Protein AF-A0A4R5KQ15-F1 (afdb_monomer)

pLDDT: mean 83.36, std 10.85, range [48.75, 94.69]

Radius of gyration: 12.2 Å; Cα contacts (8 Å, |Δi|>4): 65; chains: 1; bounding box: 29×27×32 Å

Organism: NCBI:txid2547395

Sequence (71 aa):
MLARLTNYVPSTTSPFSDVESNWAADAIGAFAAAGIVSGKGEGKFEPAAPSSREESVAIIVRLLDKLLAQG

Nearest PDB structures (foldseek):
  3pyw-assembly1_A  TM=7.690E-01  e=4.804E-02  Bacillus anthracis

Structure (mmCIF, N/CA/C/O backbone):
data_AF-A0A4R5KQ15-F1
#
_entry.id   AF-A0A4R5KQ15-F1
#
loop_
_atom_site.group_PDB
_atom_site.id
_atom_site.type_symbol
_atom_site.label_atom_id
_atom_site.label_alt_id
_atom_site.label_comp_id
_atom_site.label_asym_id
_atom_site.label_entity_id
_atom_site.label_seq_id
_atom_site.pdbx_PDB_ins_code
_atom_site.Cartn_x
_atom_site.Cartn_y
_atom_site.Cartn_z
_atom_site.occupancy
_atom_site.B_iso_or_equiv
_atom_site.auth_seq_id
_atom_site.auth_comp_id
_atom_site.auth_asym_id
_atom_site.auth_atom_id
_atom_site.pdbx_PDB_model_num
ATOM 1 N N . MET A 1 1 ? 3.437 -0.061 17.988 1.00 60.78 1 MET A N 1
ATOM 2 C CA . MET A 1 1 ? 2.160 0.642 18.259 1.00 60.78 1 MET A CA 1
ATOM 3 C C . MET A 1 1 ? 1.185 0.513 17.085 1.00 60.78 1 MET A C 1
ATOM 5 O O . MET A 1 1 ? 0.076 0.066 17.323 1.00 60.78 1 MET A O 1
ATOM 9 N N . LEU A 1 2 ? 1.600 0.771 15.835 1.00 64.25 2 LEU A N 1
ATOM 10 C CA . LEU A 1 2 ? 0.735 0.667 14.641 1.00 64.25 2 LEU A CA 1
ATOM 11 C C . LEU A 1 2 ? 0.191 -0.746 14.343 1.00 64.25 2 LEU A C 1
ATOM 13 O O . LEU A 1 2 ? -0.987 -0.883 14.048 1.00 64.25 2 LEU A O 1
ATOM 17 N N . ALA A 1 3 ? 0.996 -1.801 14.515 1.00 62.81 3 ALA A N 1
ATOM 18 C CA . ALA A 1 3 ? 0.572 -3.183 14.235 1.00 62.81 3 ALA A CA 1
ATOM 19 C C . ALA A 1 3 ? -0.664 -3.644 15.042 1.00 62.81 3 ALA A C 1
ATOM 21 O O . ALA A 1 3 ? -1.464 -4.444 14.566 1.00 62.81 3 ALA A O 1
ATOM 22 N N . ARG A 1 4 ? -0.851 -3.122 16.263 1.00 66.62 4 ARG A N 1
ATOM 23 C CA . ARG A 1 4 ? -2.014 -3.458 17.102 1.00 66.62 4 ARG A CA 1
ATOM 24 C C . ARG A 1 4 ? -3.291 -2.732 16.675 1.00 66.62 4 ARG A C 1
ATOM 26 O O . ARG A 1 4 ? -4.369 -3.225 16.966 1.00 66.62 4 ARG A O 1
ATOM 33 N N . LEU A 1 5 ? -3.173 -1.589 15.995 1.00 68.25 5 LEU A N 1
ATOM 34 C CA . LEU A 1 5 ? -4.322 -0.812 15.518 1.00 68.25 5 LEU A CA 1
ATOM 35 C C . LEU A 1 5 ? -4.923 -1.411 14.245 1.00 68.25 5 LEU A C 1
ATOM 37 O O . LEU A 1 5 ? -6.122 -1.321 14.033 1.00 68.25 5 LEU A O 1
ATOM 41 N N . THR A 1 6 ? -4.102 -2.050 13.413 1.00 67.06 6 THR A N 1
ATOM 42 C CA . THR A 1 6 ? -4.528 -2.585 12.113 1.00 67.06 6 THR A CA 1
ATOM 43 C C . THR A 1 6 ? -4.989 -4.041 12.168 1.00 67.06 6 THR A C 1
ATOM 45 O O . THR A 1 6 ? -5.195 -4.627 11.111 1.00 67.06 6 THR A O 1
ATOM 48 N N . ASN A 1 7 ? -5.068 -4.656 13.358 1.00 70.62 7 ASN A N 1
ATOM 49 C CA . ASN A 1 7 ? -5.170 -6.113 13.507 1.00 70.62 7 ASN A CA 1
ATOM 50 C C . ASN A 1 7 ? -4.150 -6.830 12.601 1.00 70.62 7 ASN A C 1
ATOM 52 O O . ASN A 1 7 ? -4.499 -7.686 11.791 1.00 70.62 7 ASN A O 1
ATOM 56 N N . TYR A 1 8 ? -2.889 -6.387 12.661 1.00 70.75 8 TYR A N 1
ATOM 57 C CA . TYR A 1 8 ? -1.837 -6.896 11.789 1.00 70.75 8 TYR A CA 1
ATOM 58 C C . TYR A 1 8 ? -1.634 -8.397 12.012 1.00 70.75 8 TYR A C 1
ATOM 60 O O . TYR A 1 8 ? -1.148 -8.812 13.066 1.00 70.75 8 TYR A O 1
ATOM 68 N N . VAL A 1 9 ? -1.978 -9.193 11.002 1.00 71.12 9 VAL A N 1
ATOM 69 C CA . VAL A 1 9 ? -1.642 -10.614 10.932 1.00 71.12 9 VAL A CA 1
ATOM 70 C C . VAL A 1 9 ? -0.484 -10.744 9.940 1.00 71.12 9 VAL A C 1
ATOM 72 O O . VAL A 1 9 ? -0.677 -10.434 8.760 1.00 71.12 9 VAL A O 1
ATOM 75 N N . PRO A 1 10 ? 0.724 -11.139 10.387 1.00 65.62 10 PRO A N 1
ATOM 76 C CA .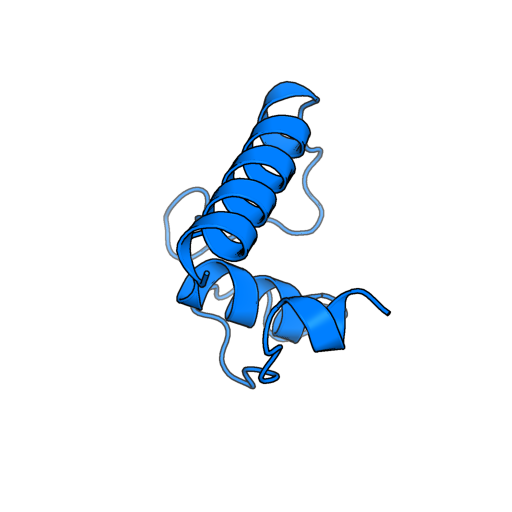 PRO A 1 10 ? 1.843 -11.338 9.475 1.00 65.62 10 PRO A CA 1
ATOM 77 C C . PRO A 1 10 ? 1.444 -12.375 8.424 1.00 65.62 10 PRO A C 1
ATOM 79 O O . PRO A 1 10 ? 0.931 -13.445 8.751 1.00 65.62 10 PRO A O 1
ATOM 82 N N . SER A 1 11 ? 1.630 -12.022 7.157 1.00 64.56 11 SER A N 1
ATOM 83 C CA . SER A 1 11 ? 1.283 -12.872 6.022 1.00 64.56 11 SER A CA 1
ATOM 84 C C . SER A 1 11 ? 2.572 -13.428 5.432 1.00 64.56 11 SER A C 1
ATOM 86 O O . SER A 1 11 ? 3.330 -12.683 4.827 1.00 64.56 11 SER A O 1
ATOM 88 N N . THR A 1 12 ? 2.812 -14.733 5.575 1.00 60.03 12 THR A N 1
ATOM 89 C CA . THR A 1 12 ? 4.027 -15.409 5.068 1.00 60.03 12 THR A CA 1
ATOM 90 C C . T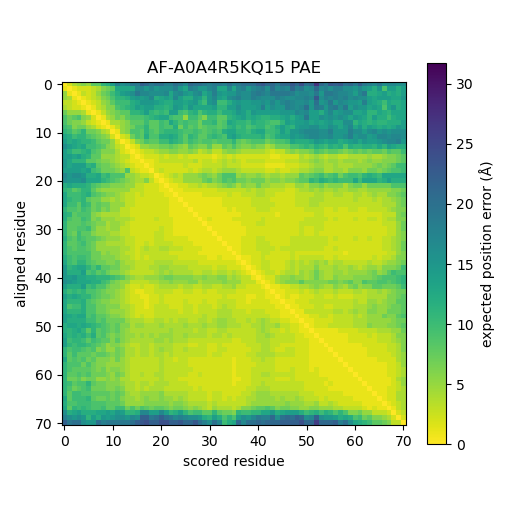HR A 1 12 ? 4.020 -15.618 3.550 1.00 60.03 12 THR A C 1
ATOM 92 O O . THR A 1 12 ? 4.876 -16.309 3.005 1.00 60.03 12 THR A O 1
ATOM 95 N N . THR A 1 13 ? 3.023 -15.076 2.851 1.00 67.12 13 THR A N 1
ATOM 96 C CA . THR A 1 13 ? 2.863 -15.193 1.403 1.00 67.12 13 THR A CA 1
ATOM 97 C C . THR A 1 13 ? 2.525 -13.819 0.847 1.00 67.12 13 THR A C 1
ATOM 99 O O . THR A 1 13 ? 1.409 -13.324 1.007 1.00 67.12 13 THR A O 1
ATOM 102 N N . SER A 1 14 ? 3.514 -13.190 0.214 1.00 72.44 14 SER A N 1
ATOM 103 C CA . SER A 1 14 ? 3.311 -11.986 -0.587 1.00 72.44 14 SER A CA 1
ATOM 104 C C . SER A 1 14 ? 2.734 -12.390 -1.949 1.00 72.44 14 SER A C 1
ATOM 106 O O . SER A 1 14 ? 3.230 -13.344 -2.546 1.00 72.44 14 SER A O 1
ATOM 108 N N . PRO A 1 15 ? 1.737 -11.671 -2.495 1.00 80.25 15 PRO A N 1
ATOM 109 C CA . PRO A 1 15 ? 1.269 -11.902 -3.863 1.00 80.25 15 PRO A CA 1
ATOM 110 C C . PRO A 1 15 ? 2.285 -11.437 -4.925 1.00 80.25 15 PRO A C 1
ATOM 112 O O . PRO A 1 15 ? 2.028 -11.581 -6.119 1.00 80.25 15 PRO A O 1
ATOM 115 N N . PHE A 1 16 ? 3.411 -10.847 -4.507 1.00 90.00 16 PHE A N 1
ATOM 116 C CA . PHE A 1 16 ? 4.428 -10.278 -5.384 1.00 90.00 16 PHE A CA 1
ATOM 117 C C . PHE A 1 16 ? 5.727 -11.085 -5.358 1.00 90.00 16 PHE A C 1
ATOM 119 O O . PHE A 1 16 ? 6.312 -11.308 -4.296 1.00 90.00 16 PHE A O 1
ATOM 126 N N . SER A 1 17 ? 6.190 -11.452 -6.552 1.00 88.81 17 SER A N 1
ATOM 127 C CA . SER A 1 17 ? 7.379 -12.283 -6.797 1.00 88.81 17 SER A CA 1
ATOM 128 C C . SER A 1 17 ? 8.706 -11.624 -6.398 1.00 88.81 17 SER A C 1
ATOM 130 O O . SER A 1 17 ? 9.678 -12.306 -6.095 1.00 88.81 17 SER A O 1
ATOM 132 N N . ASP A 1 18 ? 8.757 -10.294 -6.357 1.00 90.12 18 ASP A N 1
ATOM 133 C CA . ASP A 1 18 ? 9.951 -9.495 -6.060 1.00 90.12 18 ASP A CA 1
ATOM 134 C C . ASP A 1 18 ? 10.056 -9.072 -4.584 1.00 90.12 18 ASP A C 1
ATOM 136 O O . ASP A 1 18 ? 10.879 -8.229 -4.218 1.00 90.12 18 ASP A O 1
ATOM 140 N N . VAL A 1 19 ? 9.221 -9.660 -3.723 1.00 87.88 19 VAL A N 1
ATOM 141 C CA . VAL A 1 19 ? 9.085 -9.284 -2.310 1.00 87.88 19 VAL A CA 1
ATOM 142 C C . VAL A 1 19 ? 9.486 -10.414 -1.352 1.00 87.88 19 VAL A C 1
ATOM 144 O O . VAL A 1 19 ? 9.769 -10.128 -0.195 1.00 87.88 19 VAL A O 1
ATOM 147 N N . GLU A 1 20 ? 9.607 -11.667 -1.805 1.00 78.50 20 GLU A N 1
ATOM 148 C CA . GLU A 1 20 ? 9.794 -12.847 -0.933 1.00 78.50 20 GLU A CA 1
ATOM 149 C C . GLU A 1 20 ? 11.006 -12.784 0.018 1.00 78.50 20 GLU A C 1
ATOM 151 O O . GLU A 1 20 ? 10.942 -13.313 1.122 1.00 78.50 20 GLU A O 1
ATOM 156 N N . SER A 1 21 ? 12.104 -12.122 -0.367 1.00 80.88 21 SER A N 1
ATOM 157 C CA . SER A 1 21 ? 13.307 -11.949 0.477 1.00 80.88 21 SER A CA 1
ATOM 158 C C . SER A 1 21 ? 13.485 -10.525 1.022 1.00 80.88 21 SER A C 1
ATOM 160 O O . SER A 1 21 ? 14.571 -10.154 1.468 1.00 80.88 21 SER A O 1
ATOM 162 N N . ASN A 1 22 ? 12.445 -9.689 0.965 1.00 85.69 22 ASN A N 1
ATOM 163 C CA . ASN A 1 22 ? 12.506 -8.314 1.449 1.00 85.69 22 ASN A CA 1
ATOM 164 C C . ASN A 1 22 ? 12.099 -8.229 2.931 1.00 85.69 22 ASN A C 1
ATOM 166 O O . ASN A 1 22 ? 11.149 -8.874 3.359 1.00 85.69 22 ASN A O 1
ATOM 170 N N . TRP A 1 23 ? 12.759 -7.375 3.718 1.00 87.44 23 TRP A N 1
ATOM 171 C CA . TRP A 1 23 ? 12.386 -7.132 5.122 1.00 87.44 23 TRP A CA 1
ATOM 172 C C . TRP A 1 23 ? 10.942 -6.626 5.279 1.00 87.44 23 TRP A C 1
ATOM 174 O O . TRP A 1 23 ? 10.330 -6.806 6.329 1.00 87.44 23 TRP A O 1
ATOM 184 N N . ALA A 1 24 ? 10.397 -5.989 4.239 1.00 88.12 24 ALA A N 1
ATOM 185 C CA . ALA A 1 24 ? 9.036 -5.478 4.202 1.00 88.12 24 ALA A CA 1
ATOM 186 C C . ALA A 1 24 ? 8.010 -6.513 3.709 1.00 88.12 24 ALA A C 1
ATOM 188 O O . ALA A 1 24 ? 6.845 -6.154 3.551 1.00 88.12 24 ALA A O 1
ATOM 189 N N . ALA A 1 25 ? 8.405 -7.768 3.457 1.00 88.25 25 ALA A N 1
ATOM 190 C CA . ALA A 1 25 ? 7.539 -8.776 2.849 1.00 88.25 25 ALA A CA 1
ATOM 191 C C . ALA A 1 25 ? 6.213 -8.958 3.587 1.00 88.25 25 ALA A C 1
ATOM 193 O O . ALA A 1 25 ? 5.149 -8.840 2.978 1.00 88.25 25 ALA A O 1
ATOM 194 N N . ASP A 1 26 ? 6.277 -9.147 4.905 1.00 87.38 26 ASP A N 1
ATOM 195 C CA . ASP A 1 26 ? 5.084 -9.359 5.722 1.00 87.38 26 ASP A CA 1
ATOM 196 C C . ASP A 1 26 ? 4.165 -8.126 5.718 1.00 87.38 26 ASP A C 1
ATOM 198 O O . ASP A 1 26 ? 2.940 -8.250 5.649 1.00 87.38 26 ASP A O 1
ATOM 202 N N . ALA A 1 27 ? 4.751 -6.922 5.753 1.00 87.81 27 ALA A N 1
ATOM 203 C CA . ALA A 1 27 ? 4.007 -5.665 5.741 1.00 87.81 27 ALA A CA 1
ATOM 204 C C . ALA A 1 27 ? 3.326 -5.425 4.388 1.00 87.81 27 ALA A C 1
ATOM 206 O O . ALA A 1 27 ? 2.149 -5.069 4.342 1.00 87.81 27 ALA A O 1
ATOM 207 N N . ILE A 1 28 ? 4.048 -5.664 3.290 1.00 90.00 28 ILE A N 1
ATOM 208 C CA . ILE A 1 28 ? 3.527 -5.558 1.926 1.00 90.00 28 ILE A CA 1
ATOM 209 C C . ILE A 1 28 ? 2.408 -6.580 1.715 1.00 90.00 28 ILE A C 1
ATOM 211 O O . ILE A 1 28 ? 1.347 -6.216 1.213 1.00 90.00 28 ILE A O 1
ATOM 215 N N . GLY A 1 29 ? 2.605 -7.829 2.149 1.00 88.88 29 GLY A N 1
ATOM 216 C CA . GLY A 1 29 ? 1.596 -8.883 2.066 1.00 88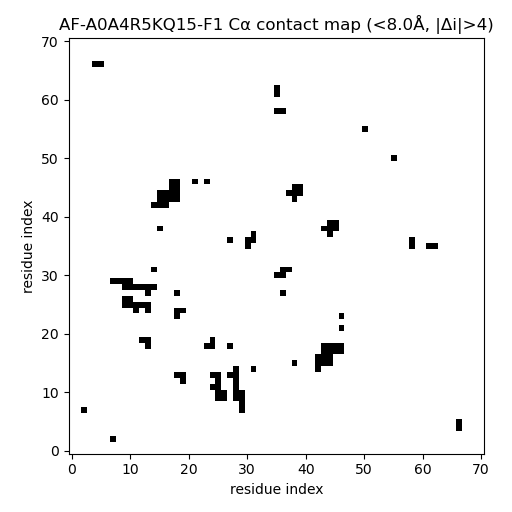.88 29 GLY A CA 1
ATOM 217 C C . GLY A 1 29 ? 0.322 -8.526 2.834 1.00 88.88 29 GLY A C 1
ATOM 218 O O . GLY A 1 29 ? -0.769 -8.558 2.265 1.00 88.88 29 GLY A O 1
ATOM 219 N N . ALA A 1 30 ? 0.452 -8.092 4.091 1.00 87.88 30 ALA A N 1
ATOM 220 C CA . ALA A 1 30 ? -0.689 -7.686 4.908 1.00 87.88 30 ALA A CA 1
ATOM 221 C C . ALA A 1 30 ? -1.436 -6.478 4.314 1.00 87.88 30 ALA A C 1
ATOM 223 O O . ALA A 1 30 ? -2.667 -6.452 4.284 1.00 87.88 30 ALA A O 1
ATOM 224 N N . PHE A 1 31 ? -0.712 -5.475 3.810 1.00 89.12 31 PHE A N 1
ATOM 225 C CA . PHE A 1 31 ? -1.332 -4.291 3.212 1.00 89.12 31 PHE A CA 1
ATOM 226 C C . PHE A 1 31 ? -1.976 -4.597 1.859 1.00 89.12 31 PHE A C 1
ATOM 228 O O . PHE A 1 31 ? -3.012 -4.010 1.540 1.00 89.12 31 PHE A O 1
ATOM 235 N N . ALA A 1 32 ? -1.411 -5.517 1.076 1.00 90.06 32 ALA A N 1
ATOM 236 C CA . ALA A 1 32 ? -2.011 -5.979 -0.169 1.00 90.06 32 ALA A CA 1
ATOM 237 C C . ALA A 1 32 ? -3.299 -6.765 0.107 1.00 90.06 32 ALA A C 1
ATOM 239 O O . ALA A 1 32 ? -4.326 -6.490 -0.509 1.00 90.06 32 ALA A O 1
ATOM 240 N N . ALA A 1 33 ? -3.282 -7.664 1.097 1.00 86.69 33 ALA A N 1
ATOM 241 C CA . ALA A 1 33 ? -4.464 -8.406 1.534 1.00 86.69 33 ALA A CA 1
ATOM 242 C C . ALA A 1 33 ? -5.577 -7.480 2.059 1.00 86.69 33 ALA A C 1
ATOM 244 O O . ALA A 1 33 ? -6.758 -7.716 1.815 1.00 86.69 33 ALA A O 1
ATOM 245 N N . ALA A 1 34 ? -5.206 -6.386 2.731 1.00 86.31 34 ALA A N 1
ATOM 246 C CA . ALA A 1 34 ? -6.142 -5.359 3.182 1.00 86.31 34 ALA A CA 1
ATOM 247 C C . ALA A 1 34 ? -6.630 -4.418 2.057 1.00 86.31 34 ALA A C 1
ATOM 249 O O . ALA A 1 34 ? -7.514 -3.591 2.298 1.00 86.31 34 ALA A O 1
ATOM 250 N N . GLY A 1 35 ? -6.073 -4.514 0.843 1.00 88.50 35 GLY A N 1
ATOM 251 C CA . GLY A 1 35 ? -6.378 -3.629 -0.287 1.00 88.50 35 GLY A CA 1
ATOM 252 C C . GLY A 1 35 ? -5.843 -2.200 -0.127 1.00 88.50 35 GLY A C 1
ATOM 253 O O . GLY A 1 35 ? -6.358 -1.275 -0.750 1.00 88.50 35 GLY A O 1
ATOM 254 N N . ILE A 1 36 ? -4.847 -1.998 0.739 1.00 90.81 36 ILE A N 1
ATOM 255 C CA . ILE A 1 36 ? -4.224 -0.692 1.009 1.00 90.81 36 ILE A CA 1
ATOM 256 C C . ILE A 1 36 ? -3.168 -0.370 -0.054 1.00 90.81 36 ILE A C 1
ATOM 258 O O . ILE A 1 36 ? -3.059 0.776 -0.496 1.00 90.81 36 ILE A O 1
ATOM 262 N N . VAL A 1 37 ? -2.403 -1.380 -0.472 1.00 91.12 37 VAL A N 1
ATOM 263 C CA . VAL A 1 37 ? -1.399 -1.269 -1.536 1.00 91.12 37 VAL A CA 1
ATOM 264 C C . VAL A 1 37 ? -1.739 -2.191 -2.699 1.00 91.12 37 VAL A C 1
ATOM 266 O O . VAL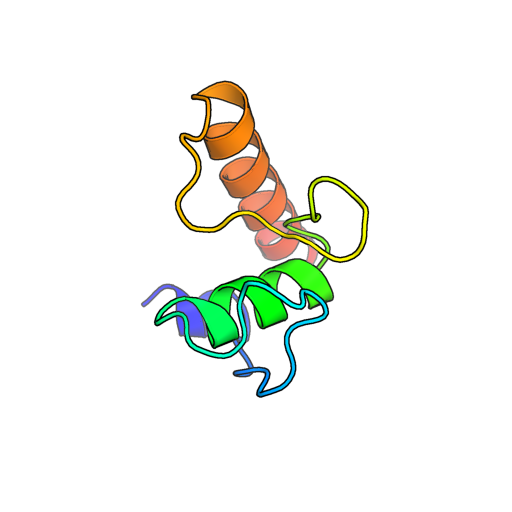 A 1 37 ? -2.454 -3.181 -2.551 1.00 91.12 37 VAL A O 1
ATOM 269 N N . SER A 1 38 ? -1.215 -1.869 -3.875 1.00 88.50 38 SER A N 1
ATOM 270 C CA . SER A 1 38 ? -1.333 -2.694 -5.075 1.00 88.50 38 SER A CA 1
ATOM 271 C C . SER A 1 38 ? 0.007 -2.714 -5.793 1.00 88.50 38 SER A C 1
ATOM 273 O O . SER A 1 38 ? 0.758 -1.743 -5.728 1.00 88.50 38 SER A O 1
ATOM 275 N N . GLY A 1 39 ? 0.314 -3.835 -6.441 1.00 88.25 39 GLY A N 1
ATOM 276 C CA . GLY A 1 39 ? 1.514 -3.946 -7.263 1.00 88.25 39 GLY A CA 1
ATOM 277 C C . GLY A 1 39 ? 1.427 -3.075 -8.511 1.00 88.25 39 GLY A C 1
ATOM 278 O O . GLY A 1 39 ? 0.356 -2.586 -8.874 1.00 88.25 39 GLY A O 1
ATOM 279 N N . LYS A 1 40 ? 2.556 -2.924 -9.198 1.00 86.50 40 LYS A N 1
ATOM 280 C CA . LYS A 1 40 ? 2.658 -2.111 -10.418 1.00 86.50 40 LYS A CA 1
ATOM 281 C C . LYS A 1 40 ? 2.335 -2.871 -11.708 1.00 86.50 40 LYS A C 1
ATOM 283 O O . LYS A 1 40 ? 2.375 -2.293 -12.788 1.00 86.50 40 LYS A O 1
ATOM 288 N N . GLY A 1 41 ? 1.988 -4.151 -11.598 1.00 85.50 41 GLY A N 1
ATOM 289 C CA . GLY A 1 41 ? 1.725 -5.041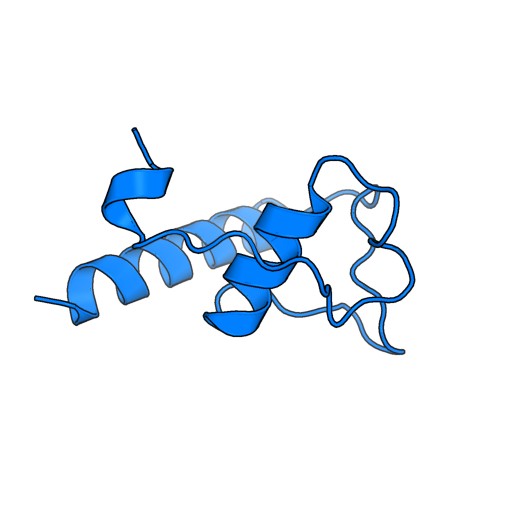 -12.728 1.00 85.50 41 GLY A CA 1
ATOM 290 C C . GLY A 1 41 ? 2.655 -6.250 -12.722 1.00 85.50 41 GLY A C 1
ATOM 291 O O . GLY A 1 41 ? 3.571 -6.331 -11.908 1.00 85.50 41 GLY A O 1
ATOM 292 N N . GLU A 1 42 ? 2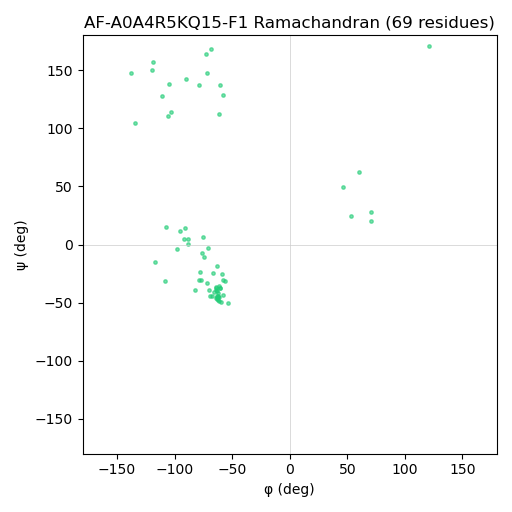.373 -7.223 -13.591 1.00 86.38 42 GLU A N 1
ATOM 293 C CA . GLU A 1 42 ? 3.210 -8.421 -13.804 1.00 86.38 42 GLU A CA 1
ATOM 294 C C . GLU A 1 42 ? 3.553 -9.231 -12.534 1.00 86.38 42 GLU A C 1
ATOM 296 O O . GLU A 1 42 ? 4.561 -9.931 -12.489 1.00 86.38 42 GLU A O 1
ATOM 301 N N . GLY A 1 43 ? 2.736 -9.135 -11.478 1.00 87.94 43 GLY A N 1
ATOM 302 C CA . GLY A 1 43 ? 3.017 -9.802 -10.202 1.00 87.94 43 GLY A CA 1
ATOM 303 C C . GLY A 1 43 ? 4.197 -9.200 -9.425 1.00 87.94 43 GLY A C 1
ATOM 304 O O . GLY A 1 43 ? 4.853 -9.922 -8.671 1.00 87.94 43 GLY A O 1
ATOM 305 N N . LYS A 1 44 ? 4.481 -7.902 -9.610 1.00 91.38 44 LYS A N 1
ATOM 306 C CA . LYS A 1 44 ? 5.560 -7.164 -8.934 1.00 91.38 44 LYS A CA 1
ATOM 307 C C . LYS A 1 44 ? 5.051 -5.990 -8.102 1.00 91.38 44 LYS A C 1
ATOM 309 O O . LYS A 1 44 ? 4.050 -5.354 -8.444 1.00 91.38 44 LYS A O 1
ATOM 314 N N . PHE A 1 45 ? 5.779 -5.681 -7.034 1.00 92.00 45 PHE A N 1
ATOM 315 C CA . PHE A 1 45 ? 5.538 -4.528 -6.164 1.00 92.00 45 PHE A CA 1
ATOM 316 C C . PHE A 1 45 ? 6.587 -3.421 -6.318 1.00 92.00 45 PHE A C 1
ATOM 318 O O . PHE A 1 45 ? 6.265 -2.247 -6.170 1.00 92.00 45 PHE A O 1
ATOM 325 N N . GLU A 1 46 ? 7.823 -3.794 -6.640 1.00 91.88 46 GLU A N 1
ATOM 326 C CA . GLU A 1 46 ? 9.013 -2.947 -6.705 1.00 91.88 46 GLU A CA 1
ATOM 327 C C . GLU A 1 46 ? 9.367 -2.259 -5.371 1.00 91.88 46 GLU A C 1
ATOM 329 O O . GLU A 1 46 ? 9.421 -1.030 -5.296 1.00 91.88 46 GLU A O 1
ATOM 334 N N . PRO A 1 47 ? 9.676 -3.010 -4.296 1.00 88.88 47 PRO A N 1
ATOM 335 C CA . PRO A 1 47 ? 9.881 -2.441 -2.957 1.00 88.88 47 PRO A CA 1
ATOM 336 C C . PRO A 1 47 ? 11.072 -1.473 -2.843 1.00 88.88 47 PRO A C 1
ATOM 338 O O . PRO A 1 47 ? 11.148 -0.707 -1.886 1.00 88.88 47 PRO A O 1
ATOM 341 N N . ALA A 1 48 ? 12.016 -1.518 -3.787 1.00 89.31 48 ALA A N 1
ATOM 342 C CA . ALA A 1 48 ? 13.180 -0.631 -3.833 1.00 89.31 48 ALA A CA 1
ATOM 343 C C . ALA A 1 48 ? 13.006 0.561 -4.793 1.00 89.31 48 ALA A C 1
ATOM 345 O O . ALA A 1 48 ? 13.900 1.404 -4.883 1.00 89.31 48 ALA A O 1
ATOM 346 N N . ALA A 1 49 ? 11.894 0.633 -5.533 1.00 90.12 49 ALA A N 1
ATOM 347 C CA . ALA A 1 49 ? 11.639 1.747 -6.434 1.00 90.12 49 ALA A CA 1
ATOM 348 C C . ALA A 1 49 ? 11.314 3.026 -5.644 1.00 90.12 49 ALA A C 1
ATOM 350 O O . ALA A 1 49 ? 10.708 2.961 -4.570 1.00 90.12 49 ALA A O 1
ATOM 351 N N . PRO A 1 50 ? 11.684 4.208 -6.168 1.00 89.31 50 PRO A N 1
ATOM 352 C CA . PRO A 1 50 ? 11.253 5.461 -5.573 1.00 89.31 50 PRO A CA 1
ATOM 353 C C . PRO A 1 50 ? 9.724 5.555 -5.601 1.00 89.31 50 PRO A C 1
ATOM 355 O O . PRO A 1 50 ? 9.089 5.225 -6.604 1.00 89.31 50 PRO A O 1
ATOM 358 N N . SER A 1 51 ? 9.157 6.028 -4.494 1.00 88.75 51 SER A N 1
ATOM 359 C CA . SER A 1 51 ? 7.732 6.329 -4.359 1.00 88.75 51 SER A CA 1
ATOM 360 C C . SER A 1 51 ? 7.524 7.838 -4.408 1.00 88.75 51 SER A C 1
ATOM 362 O O . SER A 1 51 ? 8.291 8.606 -3.817 1.00 88.75 51 SER A O 1
ATOM 364 N N . SER A 1 52 ? 6.492 8.270 -5.123 1.00 93.50 52 SER A N 1
ATOM 365 C CA . SER A 1 52 ? 6.070 9.667 -5.168 1.00 93.50 52 SER A CA 1
ATOM 366 C C . SER A 1 52 ? 5.394 10.097 -3.857 1.00 93.50 52 SER A C 1
ATOM 368 O O . SER A 1 52 ? 4.981 9.280 -3.019 1.00 93.50 52 SER A O 1
ATOM 370 N N . ARG A 1 53 ? 5.271 11.415 -3.646 1.00 93.38 53 ARG A N 1
ATOM 371 C CA . ARG A 1 53 ? 4.556 11.949 -2.472 1.00 93.38 53 ARG A CA 1
ATOM 372 C C . ARG A 1 53 ? 3.082 11.569 -2.534 1.00 93.38 53 ARG A C 1
ATOM 374 O O . ARG A 1 53 ? 2.489 11.241 -1.512 1.00 93.38 53 ARG A O 1
ATOM 381 N N . GLU A 1 54 ? 2.527 11.579 -3.736 1.00 93.56 54 GLU A N 1
ATOM 382 C CA . GLU A 1 54 ? 1.149 11.241 -4.051 1.00 93.56 54 GLU A CA 1
ATOM 383 C C . GLU A 1 54 ? 0.855 9.779 -3.696 1.00 93.56 54 GLU A C 1
ATOM 385 O O . GLU A 1 54 ? -0.114 9.502 -2.990 1.00 93.56 54 GLU A O 1
ATOM 390 N N . GLU A 1 55 ? 1.725 8.847 -4.097 1.00 89.81 55 GLU A N 1
ATOM 391 C CA . GLU A 1 55 ? 1.602 7.427 -3.741 1.00 89.81 55 GLU A CA 1
ATOM 392 C C . GLU A 1 55 ? 1.693 7.212 -2.228 1.00 89.81 55 GLU A C 1
ATOM 394 O O . GLU A 1 55 ? 0.870 6.503 -1.647 1.00 89.81 55 GLU A O 1
ATOM 399 N N . SER A 1 56 ? 2.647 7.875 -1.573 1.00 91.25 56 SER A N 1
ATOM 400 C CA . SER A 1 56 ? 2.832 7.773 -0.122 1.00 91.25 56 SER A CA 1
ATOM 401 C C . SER A 1 56 ? 1.597 8.262 0.644 1.00 91.25 56 SER A C 1
ATOM 403 O O . SER A 1 56 ? 1.120 7.589 1.560 1.00 91.25 56 SER A O 1
ATOM 405 N N . VAL A 1 57 ? 1.034 9.408 0.246 1.00 94.69 57 VAL A N 1
ATOM 406 C CA . VAL A 1 57 ? -0.189 9.956 0.852 1.00 94.69 57 VAL A CA 1
ATOM 407 C C . VAL A 1 57 ? -1.388 9.052 0.575 1.00 94.69 57 VAL A C 1
ATOM 409 O O . VAL A 1 57 ? -2.167 8.795 1.489 1.00 94.69 57 VAL A O 1
ATOM 412 N N . ALA A 1 58 ? -1.523 8.511 -0.637 1.00 93.12 58 ALA A N 1
ATOM 413 C CA . ALA A 1 58 ? -2.624 7.613 -0.971 1.00 93.12 58 ALA A CA 1
ATOM 414 C C . ALA A 1 58 ? -2.628 6.342 -0.102 1.00 93.12 58 ALA A C 1
ATOM 416 O O . ALA A 1 58 ? -3.693 5.884 0.309 1.00 93.12 58 ALA A O 1
ATOM 417 N N . ILE A 1 59 ? -1.453 5.792 0.222 1.00 92.12 59 ILE A N 1
ATOM 418 C CA . ILE A 1 59 ? -1.325 4.653 1.146 1.00 92.12 59 ILE A CA 1
ATOM 419 C C . ILE A 1 59 ? -1.790 5.042 2.553 1.00 92.12 59 ILE A C 1
ATOM 421 O O . ILE A 1 59 ? -2.569 4.310 3.163 1.00 92.12 59 ILE A O 1
ATOM 425 N N . ILE A 1 60 ? -1.352 6.200 3.056 1.00 92.75 60 ILE A N 1
ATOM 426 C CA . ILE A 1 60 ? -1.732 6.690 4.389 1.00 92.75 60 ILE A CA 1
ATOM 427 C C . ILE A 1 60 ? -3.245 6.915 4.474 1.00 92.75 60 ILE A C 1
ATOM 429 O O . ILE A 1 60 ? -3.865 6.480 5.439 1.00 92.75 60 ILE A O 1
ATOM 433 N N . VAL A 1 61 ? -3.850 7.545 3.465 1.00 93.88 61 VAL A N 1
ATOM 434 C CA . VAL A 1 61 ? -5.299 7.797 3.428 1.00 93.88 61 VAL A CA 1
ATOM 435 C C . VAL A 1 61 ? -6.0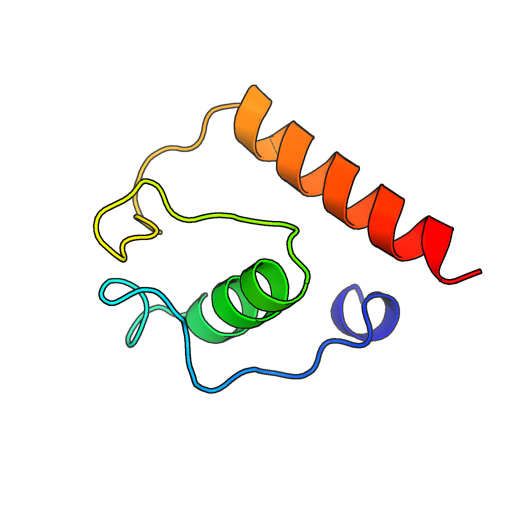80 6.483 3.431 1.00 93.88 61 VAL A C 1
ATOM 437 O O . VAL A 1 61 ? -6.937 6.300 4.287 1.00 93.88 61 VAL A O 1
ATOM 440 N N . ARG A 1 62 ? -5.725 5.518 2.571 1.00 92.88 62 ARG A N 1
ATOM 441 C CA . ARG A 1 62 ? -6.387 4.199 2.546 1.00 92.88 62 ARG A CA 1
ATOM 442 C C . ARG A 1 62 ? -6.246 3.447 3.866 1.00 92.88 62 ARG A C 1
ATOM 444 O O . ARG A 1 62 ? -7.178 2.768 4.291 1.00 92.88 62 ARG A O 1
ATOM 451 N N . LEU A 1 63 ? -5.085 3.555 4.512 1.00 90.75 63 LEU A N 1
ATOM 452 C CA . LEU A 1 63 ? -4.862 2.974 5.831 1.00 90.75 63 LEU A CA 1
ATOM 453 C C . LEU A 1 63 ? -5.795 3.605 6.873 1.00 90.75 63 LEU A C 1
ATOM 455 O O . LEU A 1 63 ? -6.422 2.878 7.641 1.00 90.75 63 LEU A O 1
ATOM 459 N N . LEU A 1 64 ? -5.907 4.935 6.890 1.00 91.56 64 LEU A N 1
ATOM 460 C CA . LEU A 1 64 ? -6.805 5.648 7.799 1.00 91.56 64 LEU A CA 1
ATOM 461 C C . LEU A 1 64 ? -8.272 5.289 7.538 1.00 91.56 64 LEU A C 1
ATOM 463 O O . LEU A 1 64 ? -8.982 4.976 8.488 1.00 91.56 64 LEU A O 1
ATOM 467 N N . ASP A 1 65 ? -8.701 5.235 6.277 1.00 90.00 65 ASP A N 1
ATOM 468 C CA . ASP A 1 65 ? -10.061 4.827 5.908 1.00 90.00 65 ASP A CA 1
ATOM 469 C C . ASP A 1 65 ? -10.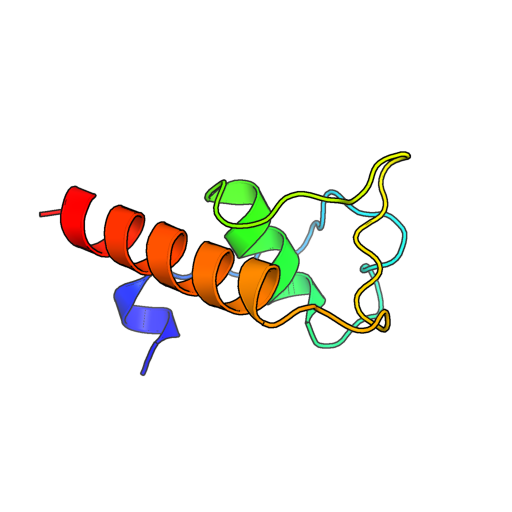383 3.419 6.418 1.00 90.00 65 ASP A C 1
ATOM 471 O O . ASP A 1 65 ? -11.444 3.187 6.995 1.00 90.00 65 ASP A O 1
ATOM 475 N N . LYS A 1 66 ? -9.447 2.470 6.272 1.00 86.12 66 LYS A N 1
ATOM 476 C CA . LYS A 1 66 ? -9.615 1.107 6.795 1.00 86.12 66 LYS A CA 1
ATOM 477 C C . LYS A 1 66 ? -9.711 1.068 8.314 1.00 86.12 66 LYS A C 1
ATOM 479 O O . LYS A 1 66 ? -10.469 0.256 8.829 1.00 86.12 66 LYS A O 1
ATOM 484 N N . LEU A 1 67 ? -8.966 1.914 9.023 1.00 84.31 67 LEU A N 1
ATOM 485 C CA . LEU A 1 67 ? -9.032 2.001 10.483 1.00 84.31 67 LEU A CA 1
ATOM 486 C C . LEU A 1 67 ? -10.351 2.614 10.962 1.00 84.31 67 LEU A C 1
ATOM 488 O O . LEU A 1 67 ? -10.913 2.149 11.948 1.00 84.31 67 LEU A O 1
ATOM 492 N N . LEU A 1 68 ? -10.848 3.634 10.262 1.00 86.00 68 LEU A N 1
ATOM 493 C CA . LEU A 1 68 ? -12.080 4.334 10.622 1.00 86.00 68 LEU A CA 1
ATOM 494 C C . LEU A 1 68 ? -13.341 3.543 10.249 1.00 86.00 68 LEU A C 1
ATOM 496 O O . LEU A 1 68 ? -14.339 3.637 10.952 1.00 86.00 68 LEU A O 1
ATOM 500 N N . ALA A 1 69 ? -13.298 2.738 9.184 1.00 75.81 69 ALA A N 1
ATOM 501 C CA . ALA A 1 69 ? -14.413 1.884 8.769 1.00 75.81 69 ALA A CA 1
ATOM 502 C C . ALA A 1 69 ? -14.625 0.644 9.663 1.00 75.81 69 ALA A C 1
ATOM 504 O O . ALA A 1 69 ? -15.625 -0.049 9.506 1.00 75.81 69 ALA A O 1
ATOM 505 N N . GLN A 1 70 ? -13.687 0.337 10.566 1.00 57.12 70 GLN A N 1
ATOM 506 C CA . GLN A 1 70 ? -13.774 -0.779 11.523 1.00 57.12 70 GLN A CA 1
ATOM 507 C C . GLN A 1 70 ? -14.416 -0.365 12.867 1.00 57.12 70 GLN A C 1
ATOM 509 O O . GLN A 1 70 ? -14.273 -1.088 13.854 1.00 57.12 70 GLN A O 1
ATOM 514 N N . GLY A 1 71 ? -15.065 0.807 12.921 1.00 48.75 71 GLY A N 1
ATOM 515 C CA . GLY A 1 71 ? -15.761 1.354 14.093 1.00 48.75 71 GLY A CA 1
ATOM 516 C C . GLY A 1 71 ? -17.274 1.216 14.018 1.00 48.75 71 GLY A C 1
ATOM 517 O O . GLY A 1 71 ? -17.828 1.436 12.919 1.00 48.75 71 GLY A O 1
#

Foldseek 3Di:
DVCVLLVQDFDQDAQAPVQNPPPCNRVNRRCVVVVLDDAPDPRHNPPPDDDDPVRVVSSVVSSVVSSVVVD

Secondary structure (DSSP, 8-state):
-HHHHTT----S--S-TT-TTSTTHHHHHHHHHTTS----BTTB--TTS---HHHHHHHHHHHHHHHHTT-

InterPro domains:
  IPR001119 S-layer homology domain [PF00395] (15-55)
  IPR001119 S-layer homology domain [PS51272] (11-71)

Solvent-accessible surface area (backbone atoms only — not comparable to full-atom values): 4362 Å² total; per-residue (Å²): 118,67,56,74,71,67,70,62,59,83,29,98,62,51,87,27,78,75,31,81,89,43,95,56,25,37,60,52,18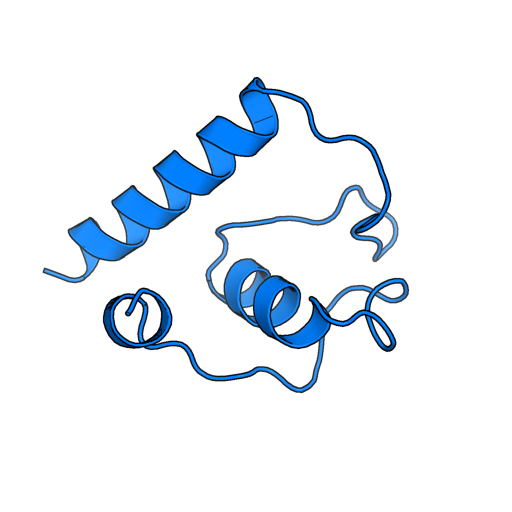,38,33,39,77,70,66,42,48,78,59,83,51,98,50,28,59,58,88,85,56,92,74,54,71,66,59,56,48,51,37,52,51,44,48,49,52,58,58,60,71,75,108

Mean predicted aligned error: 6.16 Å